Protein AF-A0A2M7JCW4-F1 (afdb_monomer_lite)

Sequence (61 aa):
KNGKNLLDISSLNKQQFKEAGVLEKNISVCKYCTAENNSLFYSYRMEGENAGRMMSVLRLR

Secondary structure (DSSP, 8-state):
--S-----HHHHHHHHHHHTT--GGG-------TTTTTTTS--HHHHGGG-----------

Organism: NCBI:txid1974545

Foldseek 3Di:
DPPDDDDDPQVVVLVVCVVVVNDNVNDDTDPDDCQVPVVVAFDCVNQPPPTDDDDDDDDDD

Structure (mmCIF, N/CA/C/O backbone):
data_AF-A0A2M7JCW4-F1
#
_entry.id   AF-A0A2M7JCW4-F1
#
loop_
_atom_site.group_PDB
_atom_site.id
_atom_site.type_symbol
_atom_site.label_atom_id
_atom_site.label_alt_id
_atom_site.label_comp_id
_atom_site.label_asym_id
_atom_site.label_entity_id
_atom_site.label_seq_id
_atom_site.pdbx_PDB_ins_code
_atom_site.Cartn_x
_atom_site.Cartn_y
_atom_site.Cartn_z
_atom_site.occupancy
_atom_site.B_iso_or_equiv
_atom_site.auth_seq_id
_atom_site.auth_comp_id
_atom_site.auth_asym_id
_atom_site.auth_atom_id
_atom_site.pdbx_PDB_model_num
ATOM 1 N N . LYS A 1 1 ? 24.105 -6.440 12.582 1.00 51.00 1 LYS A N 1
ATOM 2 C CA . LYS A 1 1 ? 23.066 -6.313 11.523 1.00 51.00 1 LYS A CA 1
ATOM 3 C C . LYS A 1 1 ? 23.353 -5.032 10.737 1.00 51.00 1 LYS A C 1
ATOM 5 O O . LYS A 1 1 ? 23.413 -3.989 11.367 1.00 51.00 1 LYS A O 1
ATOM 10 N N . ASN A 1 2 ? 23.577 -5.109 9.419 1.00 75.31 2 ASN A N 1
ATOM 11 C CA . ASN A 1 2 ? 24.129 -4.041 8.551 1.00 75.31 2 ASN A CA 1
ATOM 12 C C . ASN A 1 2 ? 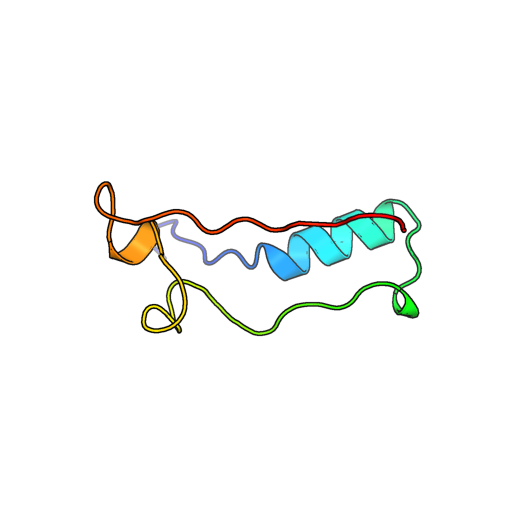23.200 -2.823 8.307 1.00 75.31 2 ASN A C 1
ATOM 14 O O . ASN A 1 2 ? 23.073 -2.376 7.173 1.00 75.31 2 ASN A O 1
ATOM 18 N N . GLY A 1 3 ? 22.489 -2.320 9.321 1.00 88.06 3 GLY A N 1
ATOM 19 C CA . GLY A 1 3 ? 21.647 -1.117 9.198 1.00 88.06 3 GLY A CA 1
ATOM 20 C C . GLY A 1 3 ? 20.431 -1.238 8.264 1.00 88.06 3 GLY A C 1
ATOM 21 O O . GLY A 1 3 ? 19.801 -0.233 7.959 1.00 88.06 3 GLY A O 1
ATOM 22 N N . LYS A 1 4 ? 20.086 -2.447 7.799 1.00 89.31 4 LYS A N 1
ATOM 23 C CA . LYS A 1 4 ? 18.921 -2.697 6.933 1.00 89.31 4 LYS A CA 1
ATOM 24 C C . LYS A 1 4 ? 17.726 -3.179 7.755 1.00 89.31 4 LYS A C 1
ATOM 26 O O . LYS A 1 4 ? 17.863 -4.130 8.523 1.00 89.31 4 LYS A O 1
ATOM 31 N N . ASN A 1 5 ? 16.567 -2.562 7.527 1.00 92.31 5 ASN A N 1
ATOM 32 C CA . ASN A 1 5 ? 15.292 -2.892 8.165 1.00 92.31 5 ASN A CA 1
ATOM 33 C C . ASN A 1 5 ? 14.236 -3.252 7.110 1.00 92.31 5 ASN A C 1
ATOM 35 O O . ASN A 1 5 ? 14.277 -2.747 5.986 1.00 92.31 5 ASN A O 1
ATOM 39 N N . LEU A 1 6 ? 13.291 -4.117 7.484 1.00 93.38 6 LEU A N 1
ATOM 40 C CA . LEU A 1 6 ? 12.079 -4.380 6.708 1.00 93.38 6 LEU A CA 1
ATOM 41 C C . LEU A 1 6 ? 10.973 -3.446 7.198 1.00 93.38 6 LEU A C 1
ATOM 43 O O . LEU A 1 6 ? 10.843 -3.229 8.401 1.00 93.38 6 LEU A O 1
ATOM 47 N N . LEU A 1 7 ? 10.199 -2.894 6.265 1.00 94.19 7 LEU A N 1
ATOM 48 C CA . LEU A 1 7 ? 9.147 -1.928 6.555 1.00 94.19 7 LEU A CA 1
ATOM 49 C C . LEU A 1 7 ? 7.805 -2.462 6.062 1.00 94.19 7 LEU A C 1
ATOM 51 O O . LEU A 1 7 ? 7.638 -2.683 4.864 1.00 94.19 7 LEU A O 1
ATOM 55 N N . ASP A 1 8 ? 6.853 -2.622 6.978 1.00 95.81 8 ASP A N 1
ATOM 56 C CA . ASP A 1 8 ? 5.459 -2.904 6.639 1.00 95.81 8 ASP A CA 1
ATOM 57 C C . ASP A 1 8 ? 4.683 -1.588 6.521 1.00 95.81 8 ASP A C 1
ATOM 59 O O . ASP A 1 8 ? 4.215 -1.003 7.501 1.00 95.81 8 ASP A O 1
ATOM 63 N N . ILE A 1 9 ? 4.575 -1.111 5.284 1.00 95.38 9 ILE A N 1
ATOM 64 C CA . ILE A 1 9 ? 3.921 0.158 4.954 1.00 95.38 9 ILE A CA 1
ATOM 65 C C . ILE A 1 9 ? 2.407 0.078 5.220 1.00 95.38 9 ILE A C 1
ATOM 67 O O . ILE A 1 9 ? 1.799 1.061 5.645 1.00 95.38 9 ILE A O 1
ATOM 71 N N . SER A 1 10 ? 1.791 -1.090 5.022 1.00 96.38 10 SER A N 1
ATOM 72 C CA . SER A 1 10 ? 0.352 -1.289 5.222 1.00 96.38 10 SER A CA 1
ATOM 73 C C . SER A 1 10 ? -0.027 -1.177 6.697 1.00 96.38 10 SER A C 1
ATOM 75 O O . SER A 1 10 ? -0.993 -0.489 7.038 1.00 96.38 10 SER A O 1
ATOM 77 N N . SER A 1 11 ? 0.755 -1.801 7.583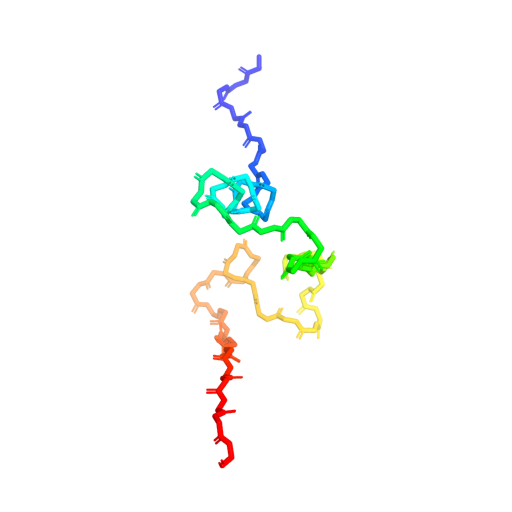 1.00 96.25 11 SER A N 1
ATOM 78 C CA . SER A 1 11 ? 0.550 -1.710 9.034 1.00 96.25 11 SER A CA 1
ATOM 79 C C . SER A 1 11 ? 0.790 -0.294 9.563 1.00 96.25 11 SER A C 1
ATOM 81 O O . SER A 1 11 ? 0.009 0.185 10.387 1.00 96.25 11 SER A O 1
ATOM 83 N N . LEU A 1 12 ? 1.798 0.412 9.039 1.00 97.38 12 LEU A N 1
ATOM 84 C CA . LEU A 1 12 ? 2.046 1.818 9.382 1.00 97.38 12 LEU A CA 1
ATOM 85 C C . LEU A 1 12 ? 0.884 2.729 8.981 1.00 97.38 12 LEU A C 1
ATOM 87 O O . LEU A 1 12 ? 0.449 3.550 9.785 1.00 97.38 12 LEU A O 1
ATOM 91 N N . ASN A 1 13 ? 0.335 2.566 7.776 1.00 97.81 13 ASN A N 1
ATOM 92 C CA . ASN A 1 13 ? -0.838 3.331 7.350 1.00 97.81 13 ASN A CA 1
ATOM 93 C C . ASN A 1 13 ? -2.069 3.000 8.204 1.00 97.81 13 ASN A C 1
ATOM 95 O O . ASN A 1 13 ? -2.793 3.905 8.611 1.00 97.81 13 ASN A O 1
ATOM 99 N N . LYS A 1 14 ? -2.294 1.719 8.540 1.00 98.19 14 LYS A N 1
ATOM 100 C CA . LYS A 1 14 ? -3.370 1.318 9.464 1.00 98.19 14 LYS A CA 1
ATOM 101 C C . LYS A 1 14 ? -3.234 2.025 10.815 1.00 98.19 14 LYS A C 1
ATOM 103 O O . LYS A 1 14 ? -4.238 2.496 11.345 1.00 98.19 14 LYS A O 1
ATOM 108 N N . GLN A 1 15 ? -2.023 2.098 11.366 1.00 98.31 15 GLN A N 1
ATOM 109 C CA . GLN A 1 15 ? -1.766 2.816 12.612 1.00 98.31 15 GLN A CA 1
ATOM 110 C C . GLN A 1 15 ? -2.084 4.310 12.469 1.00 98.31 15 GLN A C 1
ATOM 112 O O . GLN A 1 15 ? -2.855 4.829 13.272 1.00 98.31 15 GLN A O 1
ATOM 117 N N . GLN A 1 16 ? -1.589 4.965 11.414 1.00 98.56 16 GLN A N 1
ATOM 118 C CA . GLN A 1 16 ? -1.865 6.384 11.151 1.00 98.56 16 GLN A CA 1
ATOM 119 C C . GLN A 1 16 ? -3.369 6.671 11.015 1.00 98.56 16 GLN A C 1
ATOM 121 O O . GLN A 1 16 ? -3.866 7.651 11.561 1.00 98.56 16 GLN A O 1
ATOM 126 N N . PHE A 1 17 ? -4.135 5.795 10.356 1.00 98.50 17 PHE A N 1
ATOM 127 C CA . PHE A 1 17 ? -5.592 5.943 10.275 1.00 98.50 17 PHE A CA 1
ATOM 128 C C . PHE A 1 17 ? -6.278 5.819 11.638 1.00 98.50 17 PHE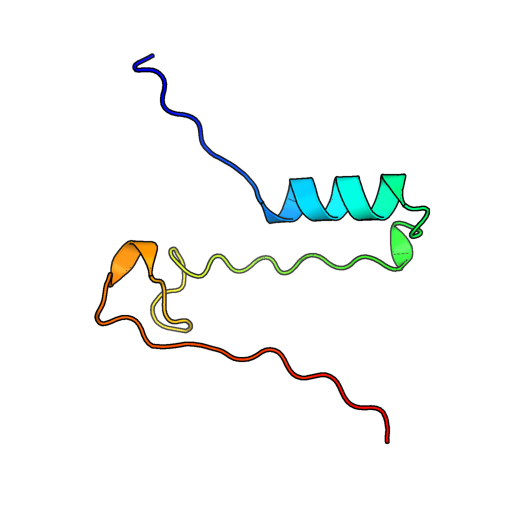 A C 1
ATOM 130 O O . PHE A 1 17 ? -7.207 6.575 11.924 1.00 98.50 17 PHE A O 1
ATOM 137 N N . LYS A 1 18 ? -5.826 4.894 12.493 1.00 98.44 18 LYS A N 1
ATOM 138 C CA . LYS A 1 18 ? -6.351 4.756 13.860 1.00 98.44 18 LYS A CA 1
ATOM 139 C C . LYS A 1 18 ? -6.042 5.993 14.704 1.00 98.44 18 LYS A C 1
ATOM 141 O O . LYS A 1 18 ? -6.925 6.467 15.410 1.00 98.44 18 LYS A O 1
ATOM 146 N N . GLU A 1 19 ? -4.827 6.528 14.603 1.00 98.56 19 GLU A N 1
ATOM 147 C CA . GLU A 1 19 ? -4.416 7.772 15.273 1.00 98.56 19 GLU A CA 1
ATOM 148 C C . GLU A 1 19 ? -5.234 8.979 14.789 1.00 98.56 19 GLU A C 1
ATOM 150 O O . GLU A 1 19 ? -5.587 9.843 15.586 1.00 98.56 19 GLU A O 1
ATOM 155 N N . ALA A 1 20 ? -5.631 8.991 13.514 1.00 98.56 20 ALA A N 1
ATOM 156 C CA . ALA A 1 20 ? -6.541 9.985 12.946 1.00 98.56 20 ALA A CA 1
ATOM 157 C C . ALA A 1 20 ? -8.025 9.790 13.339 1.00 98.56 20 ALA A C 1
ATOM 159 O O . ALA A 1 20 ? -8.882 10.551 12.892 1.00 98.56 20 ALA A O 1
ATOM 160 N N . GLY A 1 21 ? -8.356 8.780 14.152 1.00 98.62 21 GLY A N 1
ATOM 161 C CA . GLY A 1 21 ? -9.713 8.529 14.652 1.00 98.62 21 GLY A CA 1
ATOM 162 C C . GLY A 1 21 ? -10.579 7.610 13.782 1.00 98.62 21 GLY A C 1
ATOM 163 O O . GLY A 1 21 ? -11.766 7.439 14.067 1.00 98.62 21 GLY A O 1
ATOM 164 N N . VAL A 1 22 ? -10.026 6.979 12.740 1.00 98.56 22 VAL A N 1
ATOM 165 C CA . VAL A 1 22 ? -10.770 5.996 11.937 1.00 98.56 22 VAL A CA 1
ATOM 166 C C . VAL A 1 22 ? -10.982 4.720 12.754 1.00 98.56 22 VAL A C 1
ATOM 168 O O . VAL A 1 22 ? -10.033 4.095 13.232 1.00 98.56 22 VAL A O 1
ATOM 171 N N . LEU A 1 23 ? -12.243 4.300 12.896 1.00 98.44 23 LEU A N 1
ATOM 172 C CA . LEU A 1 23 ? -12.586 3.071 13.611 1.00 98.44 23 LEU A CA 1
ATOM 173 C C . LEU A 1 23 ? -11.999 1.849 12.902 1.00 98.44 23 LEU A C 1
ATOM 175 O O . LEU A 1 23 ? -12.161 1.688 11.696 1.00 98.44 23 LEU A O 1
ATOM 179 N N . GLU A 1 24 ? -11.410 0.932 13.666 1.00 97.50 24 GLU A N 1
ATOM 180 C CA . GLU A 1 24 ? -10.743 -0.256 13.119 1.00 97.50 24 GLU A CA 1
ATOM 181 C C . GLU A 1 24 ? -11.657 -1.117 12.234 1.00 97.50 24 GLU A C 1
ATOM 183 O O . GLU A 1 24 ? -11.217 -1.608 11.201 1.00 97.50 24 GLU A O 1
ATOM 188 N N . LYS A 1 25 ? -12.951 -1.214 12.568 1.00 98.19 25 LYS A N 1
ATOM 189 C CA . LYS A 1 25 ? -13.955 -1.922 11.752 1.00 98.19 25 LYS A CA 1
ATOM 190 C C . LYS A 1 25 ? -14.148 -1.344 10.340 1.00 98.19 25 LYS A C 1
ATOM 192 O O . LYS A 1 25 ? -14.665 -2.039 9.474 1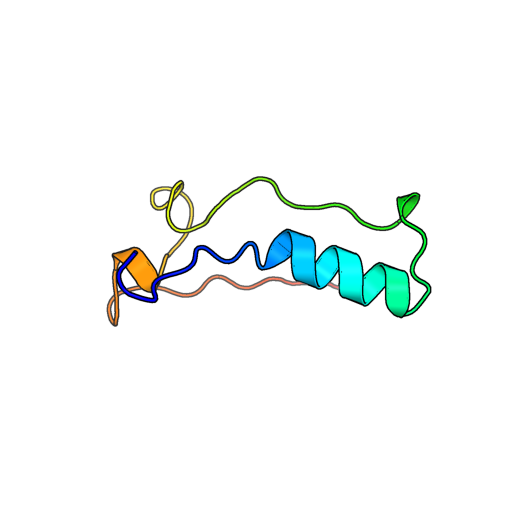.00 98.19 25 LYS A O 1
ATOM 197 N N . ASN A 1 26 ? -13.750 -0.090 10.117 1.00 98.38 26 ASN A N 1
ATOM 198 C CA . ASN A 1 26 ? -13.829 0.594 8.826 1.00 98.38 26 ASN A CA 1
ATOM 199 C C . ASN A 1 26 ? -12.512 0.501 8.034 1.00 98.38 26 ASN A C 1
ATOM 201 O O . ASN A 1 26 ? -12.421 1.056 6.942 1.00 98.38 26 ASN A O 1
ATOM 205 N N . ILE A 1 27 ? -11.485 -0.172 8.566 1.00 98.19 27 ILE A N 1
ATOM 206 C CA . ILE A 1 27 ? -10.180 -0.321 7.917 1.00 98.19 27 ILE A CA 1
ATOM 207 C C . ILE A 1 27 ? -10.027 -1.766 7.451 1.00 98.19 27 ILE A C 1
ATOM 209 O O . ILE A 1 27 ? -9.974 -2.694 8.255 1.00 98.19 27 ILE A O 1
ATOM 213 N N . SER A 1 28 ? -9.893 -1.954 6.142 1.00 97.31 28 SER A N 1
ATOM 214 C CA . SER A 1 28 ? -9.526 -3.240 5.543 1.00 97.31 28 SER A CA 1
ATOM 215 C C . SER A 1 28 ? -8.121 -3.155 4.959 1.00 97.31 28 SER A C 1
ATOM 217 O O . SER A 1 28 ? -7.787 -2.186 4.281 1.00 97.31 28 SER A O 1
ATOM 219 N N . VAL A 1 29 ? -7.294 -4.171 5.215 1.00 96.44 29 VAL A N 1
ATOM 220 C CA . VAL A 1 29 ? -5.918 -4.244 4.705 1.00 96.44 29 VAL A CA 1
ATOM 221 C C . VAL A 1 29 ? -5.847 -5.300 3.608 1.00 96.44 29 VAL A C 1
ATOM 223 O O . VAL A 1 29 ? -6.193 -6.461 3.830 1.00 96.44 29 VAL A O 1
ATOM 226 N N . CYS A 1 30 ? -5.392 -4.896 2.421 1.00 94.44 30 CYS A N 1
ATOM 227 C CA . CYS A 1 30 ? -5.107 -5.825 1.334 1.00 94.44 30 CYS A CA 1
ATOM 228 C C . CYS A 1 30 ? -3.910 -6.711 1.709 1.00 94.44 30 CYS A C 1
ATOM 230 O O . CYS A 1 30 ? -2.880 -6.203 2.147 1.00 94.44 30 CYS A O 1
ATOM 232 N N . LYS A 1 31 ? -4.040 -8.030 1.530 1.00 93.12 31 LYS A N 1
ATOM 233 C CA . LYS A 1 31 ? -2.986 -8.999 1.879 1.00 93.12 31 LYS A CA 1
ATOM 234 C C . LYS A 1 31 ? -1.937 -9.193 0.780 1.00 93.12 31 LYS A C 1
ATOM 236 O O . LYS A 1 31 ? -0.948 -9.875 1.015 1.00 93.12 31 LYS A O 1
ATOM 241 N N . TYR A 1 32 ? -2.154 -8.641 -0.414 1.00 95.00 32 TYR A N 1
ATOM 242 C CA . TYR A 1 32 ? -1.235 -8.816 -1.534 1.00 95.00 32 TYR A CA 1
ATOM 243 C C . TYR A 1 32 ? -0.032 -7.877 -1.429 1.00 95.00 32 TYR A C 1
ATOM 245 O O . TYR A 1 32 ? -0.185 -6.666 -1.270 1.00 95.00 32 TYR A O 1
ATOM 253 N N . CYS A 1 33 ? 1.164 -8.437 -1.601 1.00 95.94 33 CYS A N 1
ATOM 254 C CA . CYS A 1 33 ? 2.392 -7.688 -1.844 1.00 95.94 33 CYS A CA 1
ATOM 255 C C . CYS A 1 33 ? 2.674 -7.656 -3.352 1.00 95.94 33 CYS A C 1
ATOM 257 O O . CYS A 1 33 ? 2.706 -8.706 -3.993 1.00 95.94 33 CYS A O 1
ATOM 259 N N . THR A 1 34 ? 2.904 -6.471 -3.925 1.00 97.31 34 THR A N 1
ATOM 260 C CA . THR A 1 34 ? 3.155 -6.317 -5.372 1.00 97.31 34 THR A CA 1
ATOM 261 C C . THR A 1 34 ? 4.456 -6.980 -5.818 1.00 97.31 34 THR A C 1
ATOM 263 O O . THR A 1 34 ? 4.527 -7.487 -6.930 1.00 97.31 34 THR A O 1
ATOM 266 N N . ALA A 1 35 ? 5.472 -7.029 -4.950 1.00 96.81 35 ALA A N 1
ATOM 267 C CA . ALA A 1 35 ? 6.726 -7.717 -5.242 1.00 96.81 35 ALA A CA 1
ATOM 268 C C . ALA A 1 35 ? 6.584 -9.247 -5.196 1.00 96.81 35 ALA A C 1
ATOM 270 O O . ALA A 1 35 ? 7.119 -9.927 -6.063 1.00 96.81 35 ALA A O 1
ATOM 271 N N . GLU A 1 36 ? 5.845 -9.784 -4.221 1.00 96.81 36 GLU A N 1
ATOM 272 C CA . GLU A 1 36 ? 5.617 -11.235 -4.097 1.00 96.81 36 GLU A CA 1
ATOM 273 C C . GLU A 1 36 ? 4.643 -11.761 -5.159 1.00 96.81 36 GLU A C 1
ATOM 275 O O . GLU A 1 36 ? 4.733 -12.913 -5.569 1.00 96.81 36 GLU A O 1
ATOM 280 N N . ASN A 1 37 ? 3.722 -10.913 -5.624 1.00 96.69 37 ASN A N 1
ATOM 281 C CA . ASN A 1 37 ? 2.681 -11.258 -6.593 1.00 96.69 37 ASN A CA 1
ATOM 282 C C . ASN A 1 37 ? 2.920 -10.541 -7.932 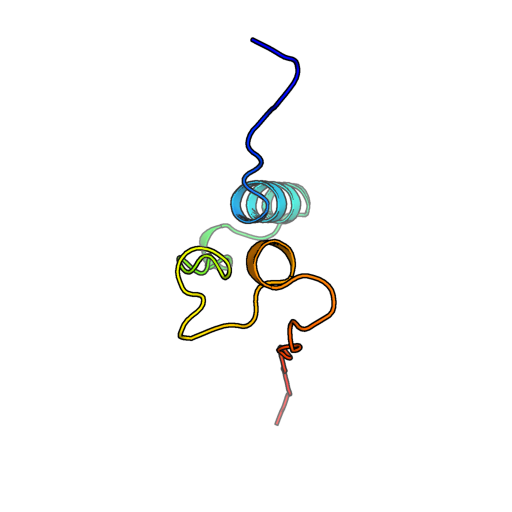1.00 96.69 37 ASN A C 1
ATOM 284 O O . ASN A 1 37 ? 1.996 -9.979 -8.520 1.00 96.69 37 ASN A O 1
ATOM 288 N N . ASN A 1 38 ? 4.167 -10.535 -8.412 1.00 95.81 38 ASN A N 1
ATOM 289 C CA . ASN A 1 38 ? 4.563 -9.767 -9.597 1.00 95.81 38 ASN A CA 1
ATOM 290 C C . ASN A 1 38 ? 3.936 -10.274 -10.915 1.00 95.81 38 ASN A C 1
ATOM 292 O O . ASN A 1 38 ? 3.918 -9.558 -11.906 1.00 95.81 38 ASN A O 1
ATOM 296 N N . SER A 1 39 ? 3.344 -11.474 -10.919 1.00 95.44 39 SER A N 1
ATOM 297 C CA . SER A 1 39 ? 2.521 -11.969 -12.033 1.00 95.44 39 SER A CA 1
ATOM 298 C C . SER A 1 39 ? 1.155 -11.279 -12.146 1.00 95.44 39 SER A C 1
ATOM 300 O O . SER A 1 39 ? 0.541 -11.313 -13.209 1.00 95.44 39 SER A O 1
ATOM 302 N N . LEU A 1 40 ? 0.669 -10.673 -11.058 1.00 95.94 40 LEU A N 1
ATOM 303 C CA . LEU A 1 40 ? -0.621 -9.979 -10.988 1.00 95.94 40 LEU A CA 1
ATOM 304 C C . LEU A 1 40 ? -0.466 -8.455 -10.939 1.00 95.94 40 LEU A C 1
ATOM 306 O O . LEU A 1 40 ? -1.395 -7.730 -11.291 1.00 95.94 40 LEU A O 1
ATOM 310 N N . PHE A 1 41 ? 0.688 -7.963 -10.4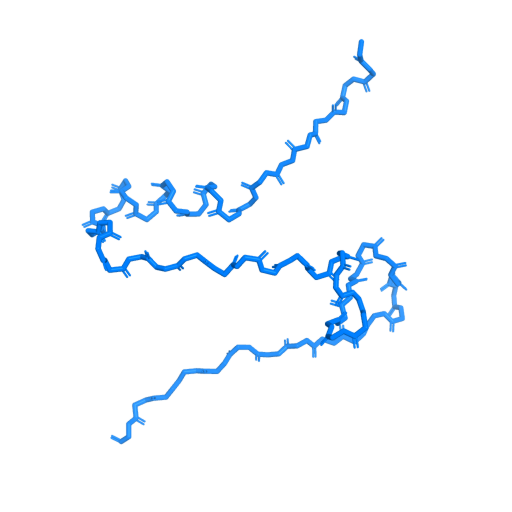84 1.00 97.56 41 PHE A N 1
ATOM 311 C CA . PHE A 1 41 ? 0.944 -6.544 -10.263 1.00 97.56 41 PHE A CA 1
ATOM 312 C C . PHE A 1 41 ? 2.328 -6.144 -10.767 1.00 97.56 41 PHE A C 1
ATOM 314 O O . PHE A 1 41 ? 3.308 -6.846 -10.522 1.00 97.56 41 PHE A O 1
ATOM 321 N N . TYR A 1 42 ? 2.439 -4.948 -11.345 1.00 98.12 42 TYR A N 1
ATOM 322 C CA . TYR A 1 42 ? 3.746 -4.335 -11.570 1.00 98.12 42 TYR A CA 1
ATOM 323 C C . TYR A 1 42 ? 4.419 -3.999 -10.232 1.00 98.12 42 TYR A C 1
ATOM 325 O O . TYR A 1 42 ? 3.778 -3.519 -9.290 1.00 98.12 42 TYR A O 1
ATOM 333 N N . SER A 1 43 ? 5.727 -4.213 -10.141 1.00 98.00 43 SER A N 1
ATOM 334 C CA . SER A 1 43 ? 6.520 -3.929 -8.948 1.00 98.00 43 SER A CA 1
ATOM 335 C C . SER A 1 43 ? 7.808 -3.217 -9.314 1.00 98.00 43 SER A C 1
ATOM 337 O O . SER A 1 43 ? 8.768 -3.821 -9.783 1.00 98.00 43 SER A O 1
ATOM 339 N N . TYR A 1 44 ? 7.880 -1.928 -8.985 1.00 97.94 44 TYR A N 1
ATOM 340 C CA . TYR A 1 44 ? 9.092 -1.135 -9.200 1.00 97.94 44 TYR A CA 1
ATOM 341 C C . TYR A 1 44 ? 10.324 -1.724 -8.495 1.00 97.94 44 TYR A C 1
ATOM 343 O O . TYR A 1 44 ? 11.433 -1.649 -9.012 1.00 97.94 44 TYR A O 1
ATOM 351 N N . ARG A 1 45 ? 10.150 -2.359 -7.326 1.00 96.19 45 ARG A N 1
ATOM 352 C CA . ARG A 1 45 ? 11.265 -3.004 -6.615 1.00 96.19 45 ARG A CA 1
ATOM 353 C C . ARG A 1 45 ? 11.809 -4.232 -7.356 1.00 96.19 45 ARG A C 1
ATOM 355 O O . ARG A 1 45 ? 12.982 -4.540 -7.175 1.00 96.19 45 ARG A O 1
ATOM 362 N N . MET A 1 46 ? 10.981 -4.915 -8.147 1.00 97.56 46 MET A N 1
ATOM 363 C CA . MET A 1 46 ? 11.383 -6.108 -8.899 1.00 97.56 46 MET A CA 1
ATOM 364 C C . MET A 1 46 ? 11.833 -5.770 -10.324 1.00 97.56 46 MET A C 1
ATOM 366 O O . MET A 1 46 ? 12.818 -6.325 -10.795 1.00 97.56 46 MET A O 1
ATOM 370 N N . GLU A 1 47 ? 11.135 -4.851 -10.991 1.00 97.81 47 GLU A N 1
ATOM 371 C CA . GLU A 1 47 ? 11.275 -4.584 -12.431 1.00 97.81 47 GLU A CA 1
ATOM 372 C C . GLU A 1 47 ? 11.979 -3.248 -12.744 1.00 97.81 47 GLU A C 1
ATOM 374 O O . GLU A 1 47 ? 12.345 -2.988 -13.891 1.00 97.81 47 GLU A O 1
ATOM 379 N N . GLY A 1 48 ? 12.185 -2.384 -11.742 1.00 97.44 48 GLY A N 1
ATOM 380 C CA . GLY A 1 48 ? 12.851 -1.091 -11.904 1.00 97.44 48 GLY A CA 1
ATOM 381 C C . GLY A 1 48 ? 12.109 -0.145 -12.852 1.00 97.44 48 GLY A C 1
ATOM 382 O O . GLY A 1 48 ? 10.884 -0.017 -12.801 1.00 97.44 48 GLY A O 1
ATOM 383 N N . GLU A 1 49 ? 12.858 0.530 -13.725 1.00 97.25 49 GLU A N 1
ATOM 384 C CA . GLU A 1 49 ? 12.323 1.511 -14.683 1.00 97.25 49 GLU A CA 1
ATOM 385 C C . GLU A 1 49 ? 11.341 0.905 -15.696 1.00 97.25 49 GLU A C 1
ATOM 387 O O . GLU A 1 49 ? 10.469 1.612 -16.193 1.00 97.25 49 GLU A O 1
ATOM 392 N N . ASN A 1 50 ? 11.418 -0.407 -15.938 1.00 96.81 50 ASN A N 1
ATOM 393 C CA . ASN A 1 50 ? 10.531 -1.114 -16.863 1.00 96.81 50 ASN A CA 1
ATOM 394 C C . ASN A 1 50 ? 9.164 -1.460 -16.253 1.00 96.81 50 ASN A C 1
ATOM 396 O O . ASN A 1 50 ? 8.272 -1.907 -16.972 1.00 96.81 50 ASN A O 1
ATOM 400 N N . ALA A 1 51 ? 8.984 -1.276 -14.940 1.00 97.69 51 ALA A N 1
ATOM 401 C CA . ALA A 1 51 ? 7.718 -1.573 -14.284 1.00 97.69 51 ALA A CA 1
ATOM 402 C C . ALA A 1 51 ? 6.593 -0.698 -14.859 1.00 97.69 51 ALA A C 1
ATOM 404 O O . ALA A 1 51 ? 6.725 0.529 -14.920 1.00 97.69 51 ALA A O 1
ATOM 405 N N . GLY A 1 52 ? 5.445 -1.300 -15.171 1.00 96.81 52 GLY A N 1
ATOM 406 C CA . GLY A 1 52 ? 4.210 -0.559 -15.434 1.00 96.81 52 GLY A CA 1
ATOM 407 C C . GLY A 1 52 ? 3.664 0.148 -14.182 1.00 96.81 52 GLY A C 1
ATOM 408 O O . GLY A 1 52 ? 4.301 0.198 -13.123 1.00 96.81 52 GLY A O 1
ATOM 409 N N . ARG A 1 53 ? 2.462 0.728 -14.274 1.00 97.44 53 ARG A N 1
ATOM 410 C CA . ARG A 1 53 ? 1.781 1.376 -13.138 1.00 97.44 53 ARG A CA 1
ATOM 411 C C . ARG A 1 53 ? 0.326 0.933 -13.061 1.00 97.44 53 ARG A C 1
ATOM 413 O O . ARG A 1 53 ? -0.394 0.984 -14.053 1.00 97.44 53 ARG A O 1
ATOM 420 N N . MET A 1 54 ? -0.100 0.517 -11.872 1.00 97.25 54 MET A N 1
ATOM 421 C CA . MET A 1 54 ? -1.511 0.288 -11.564 1.00 97.25 54 MET A CA 1
ATOM 422 C C . MET A 1 54 ? -2.176 1.594 -11.131 1.00 97.25 54 MET A C 1
ATOM 424 O O . MET A 1 54 ? -1.506 2.529 -10.691 1.00 97.25 54 MET A O 1
ATOM 428 N N . MET A 1 55 ? -3.504 1.630 -11.203 1.00 97.50 55 MET A N 1
ATOM 429 C CA . MET A 1 55 ? -4.313 2.747 -10.730 1.00 97.50 55 MET A CA 1
ATOM 430 C C . MET A 1 55 ? -5.403 2.244 -9.782 1.00 97.50 55 MET A C 1
ATOM 432 O O . MET A 1 55 ? -6.101 1.281 -10.092 1.00 97.50 55 MET A O 1
ATOM 436 N N . SER A 1 56 ? -5.565 2.926 -8.649 1.00 95.81 56 SER A N 1
ATOM 437 C CA . SER A 1 56 ? -6.693 2.730 -7.734 1.00 95.81 56 SER A CA 1
ATOM 438 C C . SER A 1 56 ? -7.749 3.793 -8.023 1.00 95.81 56 SER A C 1
ATOM 440 O O . SER A 1 56 ? -7.444 4.983 -7.968 1.00 95.81 56 SER A O 1
ATOM 442 N N . VAL A 1 57 ? -8.979 3.382 -8.334 1.00 97.19 57 VAL A N 1
ATOM 443 C CA . VAL A 1 57 ? -10.072 4.293 -8.713 1.00 97.19 57 VAL A CA 1
ATOM 444 C C . VAL A 1 57 ? -11.244 4.129 -7.750 1.00 97.19 57 VAL A C 1
ATOM 446 O O . VAL A 1 57 ? -11.662 3.011 -7.457 1.00 97.19 57 VAL A O 1
ATOM 449 N N . LEU A 1 58 ? -11.795 5.250 -7.286 1.00 97.12 58 LEU A N 1
ATOM 450 C CA . LEU A 1 58 ? -13.017 5.318 -6.489 1.00 97.12 58 LEU A CA 1
ATOM 451 C C . LEU A 1 58 ? -13.943 6.364 -7.114 1.00 97.12 58 LEU A C 1
ATOM 453 O O . LEU A 1 58 ? -13.508 7.477 -7.400 1.00 97.12 58 LEU A O 1
ATOM 457 N N . ARG A 1 59 ? -15.218 6.018 -7.315 1.00 97.00 59 ARG A N 1
ATOM 458 C CA . ARG A 1 59 ? -16.250 6.962 -7.763 1.00 97.00 59 ARG A CA 1
ATOM 459 C C . ARG A 1 59 ? -17.500 6.836 -6.909 1.00 97.00 59 ARG A C 1
ATOM 461 O O . ARG A 1 59 ? -17.869 5.733 -6.511 1.00 97.00 59 ARG A O 1
ATOM 468 N N . LEU A 1 60 ? -18.175 7.958 -6.708 1.00 95.62 60 LEU A N 1
ATOM 469 C CA . LEU A 1 60 ? -19.584 7.956 -6.334 1.00 95.62 60 LEU A CA 1
ATOM 470 C C . LEU A 1 60 ? -20.420 7.808 -7.612 1.00 95.62 60 LEU A C 1
ATOM 472 O O . LEU A 1 60 ? -19.951 8.121 -8.715 1.00 95.62 60 LEU A O 1
ATOM 476 N N . ARG A 1 61 ? -21.608 7.220 -7.488 1.00 88.19 61 ARG A N 1
ATOM 477 C CA . ARG A 1 61 ? -22.525 7.075 -8.619 1.00 88.19 61 ARG A CA 1
ATOM 478 C C . ARG A 1 61 ? -23.391 8.313 -8.754 1.00 88.19 61 ARG A C 1
ATOM 480 O O . ARG A 1 61 ? -23.876 8.784 -7.707 1.00 88.19 61 ARG A O 1
#

Radius of gyration: 15.21 Å; chains: 1; bounding box: 47×22×32 Å

pLDDT: mean 95.39, std 6.73, range [51.0, 98.62]

InterPro domains:
  IPR003730 Multi-copper polyphenol oxidoreductase [PF02578] (2-58)
  IPR011324 Cytotoxic necrotizing factor-like, catalytic [SSF64438] (2-60)
  IPR038371 Multi-copper polyphenol oxidoreductase superfamily [G3DSA:3.60.140.10] (1-61)